Protein AF-A0A067DTL9-F1 (afdb_monomer)

Structure (mmCIF, N/CA/C/O backbone):
data_AF-A0A067DTL9-F1
#
_entry.id   AF-A0A067DTL9-F1
#
loop_
_atom_site.group_PDB
_atom_site.id
_atom_site.type_symbol
_atom_site.label_atom_id
_atom_site.label_alt_id
_atom_site.label_comp_id
_atom_site.label_asym_id
_atom_site.label_entity_id
_atom_site.label_seq_id
_atom_site.pdbx_PDB_ins_code
_atom_site.Cartn_x
_atom_site.Cartn_y
_atom_site.Cartn_z
_atom_site.occupancy
_atom_site.B_iso_or_equiv
_atom_site.auth_seq_id
_atom_site.auth_comp_id
_atom_site.auth_asym_id
_atom_site.auth_atom_id
_atom_site.pdbx_PDB_model_num
ATOM 1 N N . TYR A 1 1 ? -3.594 -7.900 -1.821 1.00 69.19 1 TYR A N 1
ATOM 2 C CA . TYR A 1 1 ? -3.036 -7.970 -0.452 1.00 69.19 1 TYR A CA 1
ATOM 3 C C . TYR A 1 1 ? -1.807 -7.075 -0.298 1.00 69.19 1 TYR A C 1
ATOM 5 O O . TYR A 1 1 ? -1.927 -6.044 0.342 1.00 69.19 1 TYR A O 1
ATOM 13 N N . LYS A 1 2 ? -0.659 -7.385 -0.928 1.00 76.06 2 LYS A N 1
ATOM 14 C CA . LYS A 1 2 ? 0.591 -6.615 -0.738 1.00 76.06 2 LYS A CA 1
ATOM 15 C C . LYS A 1 2 ? 0.509 -5.130 -1.127 1.00 76.06 2 LYS A C 1
ATOM 17 O O . LYS A 1 2 ? 1.061 -4.299 -0.425 1.00 76.06 2 LYS A O 1
ATOM 22 N N . LEU A 1 3 ? -0.207 -4.795 -2.203 1.00 75.88 3 LEU A N 1
ATOM 23 C CA . LEU A 1 3 ? -0.364 -3.400 -2.635 1.00 75.88 3 LEU A CA 1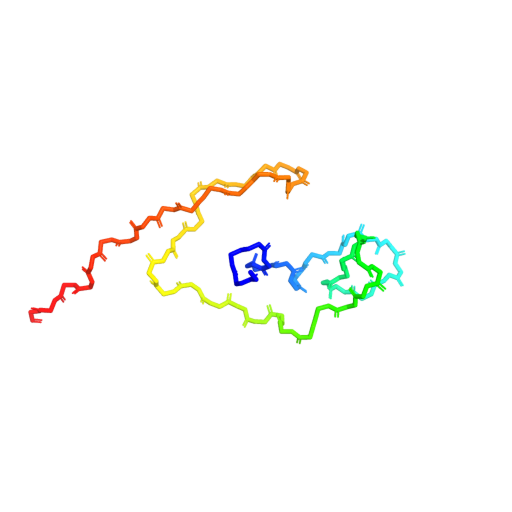
ATOM 24 C C . LEU A 1 3 ? -1.237 -2.609 -1.660 1.00 75.88 3 LEU A C 1
ATOM 26 O O . LEU A 1 3 ? -0.769 -1.661 -1.050 1.00 75.88 3 LEU A O 1
ATOM 30 N N . SER A 1 4 ? -2.467 -3.060 -1.414 1.00 74.25 4 SER A N 1
ATOM 31 C CA . SER A 1 4 ? -3.407 -2.367 -0.523 1.00 74.25 4 SER A CA 1
ATOM 32 C C . SER A 1 4 ? -2.864 -2.145 0.897 1.00 74.25 4 SER A C 1
ATOM 34 O O . SER A 1 4 ? -3.106 -1.084 1.464 1.00 74.25 4 SER A O 1
ATOM 36 N N . TYR A 1 5 ? -2.080 -3.087 1.440 1.00 77.31 5 TYR A N 1
ATOM 37 C CA . TYR A 1 5 ? -1.532 -3.013 2.802 1.00 77.31 5 TYR A CA 1
ATOM 38 C C . TYR A 1 5 ? -0.084 -2.498 2.890 1.00 77.31 5 TYR A C 1
ATOM 40 O O . TYR A 1 5 ? 0.507 -2.525 3.969 1.00 77.31 5 TYR A O 1
ATOM 48 N N . TYR A 1 6 ? 0.505 -2.000 1.796 1.00 78.50 6 TYR A N 1
ATOM 49 C CA . TYR A 1 6 ? 1.845 -1.404 1.828 1.00 78.50 6 TYR A CA 1
ATOM 50 C C . TYR A 1 6 ? 1.898 -0.243 2.840 1.00 78.50 6 TYR A C 1
ATOM 52 O O . TYR A 1 6 ? 1.128 0.705 2.709 1.00 78.50 6 TYR A O 1
ATOM 60 N N . ARG A 1 7 ? 2.753 -0.321 3.870 1.00 72.56 7 ARG A N 1
ATOM 61 C CA . ARG A 1 7 ? 2.843 0.650 4.992 1.00 72.56 7 ARG A CA 1
ATOM 62 C C . ARG A 1 7 ? 1.560 0.853 5.812 1.00 72.56 7 ARG A C 1
ATOM 64 O O . ARG A 1 7 ? 1.469 1.780 6.605 1.00 72.56 7 ARG A O 1
ATOM 71 N N . PHE A 1 8 ? 0.563 -0.017 5.663 1.00 77.75 8 PHE A N 1
ATOM 72 C CA . PHE A 1 8 ? -0.672 0.086 6.445 1.00 77.75 8 PHE A CA 1
ATOM 73 C C . PHE A 1 8 ? -0.459 -0.321 7.913 1.00 77.75 8 PHE A C 1
ATOM 75 O O . PHE A 1 8 ? -1.170 0.149 8.792 1.00 77.75 8 PHE A O 1
ATOM 82 N N . GLY A 1 9 ? 0.556 -1.146 8.199 1.00 73.50 9 GLY A N 1
ATOM 83 C CA . GLY A 1 9 ? 0.920 -1.550 9.561 1.00 73.50 9 GLY A CA 1
ATOM 84 C C . GLY A 1 9 ? 1.407 -0.412 10.467 1.00 73.50 9 GLY A C 1
ATOM 85 O O . GLY A 1 9 ? 1.396 -0.580 11.679 1.00 73.50 9 GLY A O 1
ATOM 86 N N . GLU A 1 10 ? 1.805 0.731 9.899 1.00 71.81 10 GLU A N 1
ATOM 87 C CA . GLU A 1 10 ? 2.246 1.928 10.635 1.00 71.81 10 GLU A CA 1
ATOM 88 C C . GLU A 1 10 ? 1.085 2.901 10.913 1.00 71.81 10 GLU A C 1
ATOM 90 O O . GLU A 1 10 ? 1.221 3.825 11.713 1.00 71.81 10 GLU A O 1
ATOM 95 N N . LEU A 1 11 ? -0.071 2.704 10.268 1.00 73.75 11 LEU A N 1
ATOM 96 C CA . LEU A 1 11 ? -1.224 3.582 10.426 1.00 73.75 11 LEU A CA 1
ATOM 97 C C . LEU A 1 11 ? -2.040 3.231 11.666 1.00 73.75 11 LEU A C 1
ATOM 99 O O . LEU A 1 11 ? -2.486 2.096 11.856 1.00 73.75 11 LEU A O 1
ATOM 103 N N . VAL A 1 12 ? -2.332 4.263 12.452 1.00 72.06 12 VAL A N 1
ATOM 104 C CA . VAL A 1 12 ? -3.329 4.218 13.519 1.00 72.06 12 VAL A CA 1
ATOM 105 C C . VAL A 1 12 ? -4.645 4.722 12.938 1.00 72.06 12 VAL A C 1
ATOM 107 O O . VAL A 1 12 ? -4.861 5.923 12.795 1.00 72.06 12 VAL A O 1
ATOM 110 N N . THR A 1 13 ? -5.520 3.799 12.543 1.00 70.38 13 THR A N 1
ATOM 111 C CA . THR A 1 13 ? -6.828 4.137 11.956 1.00 70.38 13 THR A CA 1
ATOM 112 C C . THR A 1 13 ? -7.859 4.564 12.996 1.00 70.38 13 THR A C 1
ATOM 114 O O . THR A 1 13 ? -8.867 5.170 12.638 1.00 70.38 13 THR A O 1
ATOM 117 N N . GLU A 1 14 ? -7.653 4.197 14.261 1.00 68.56 14 GLU A N 1
ATOM 118 C CA . GLU A 1 14 ? -8.605 4.414 15.347 1.00 68.56 14 GLU A CA 1
ATOM 119 C C . GLU A 1 14 ? -7.872 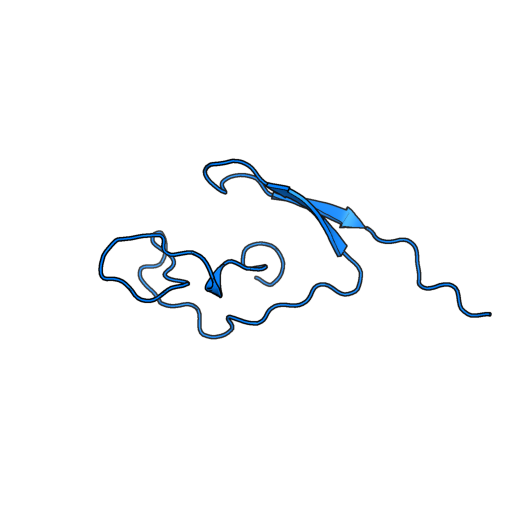4.564 16.684 1.00 68.56 14 GLU A C 1
ATOM 121 O O . GLU A 1 14 ? -6.914 3.843 16.971 1.00 68.56 14 GLU A O 1
ATOM 126 N N . TYR A 1 15 ? -8.322 5.515 17.504 1.00 64.25 15 TYR A N 1
ATOM 127 C CA . TYR A 1 15 ? -7.747 5.765 18.821 1.00 64.25 15 TYR A CA 1
ATOM 128 C C . TYR A 1 15 ? -8.080 4.595 19.761 1.00 64.25 15 TYR A C 1
ATOM 130 O O . TYR A 1 15 ? -9.247 4.275 19.964 1.00 64.25 15 TYR A O 1
ATOM 138 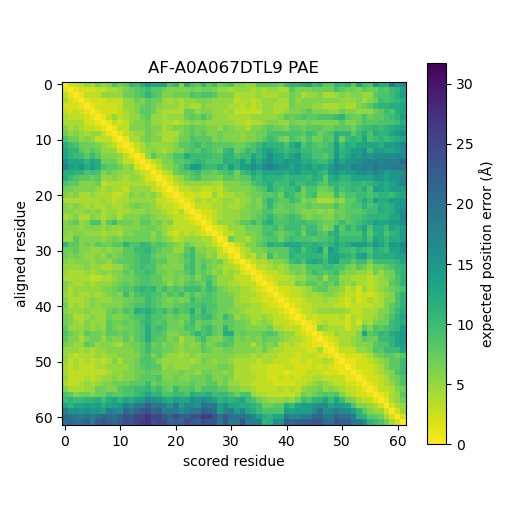N N . GLY A 1 16 ? -7.057 3.935 20.313 1.00 71.25 16 GLY A N 1
ATOM 139 C CA . GLY A 1 16 ? -7.218 2.775 21.204 1.00 71.25 16 GLY A CA 1
ATOM 140 C C . GLY A 1 16 ? -7.176 1.399 20.522 1.00 71.25 16 GLY A C 1
ATOM 141 O O . GLY A 1 16 ? -7.310 0.385 21.206 1.00 71.25 16 GLY A O 1
ATOM 142 N N . LYS A 1 17 ? -6.957 1.331 19.201 1.00 71.31 17 LYS A N 1
ATOM 143 C CA . LYS A 1 17 ? -6.706 0.077 18.466 1.00 71.31 17 LYS A CA 1
ATOM 144 C C . LYS A 1 17 ? -5.222 -0.053 18.090 1.00 71.31 17 LYS A C 1
ATOM 146 O O . LYS A 1 17 ? -4.559 0.968 17.899 1.00 71.31 17 LYS A O 1
ATOM 151 N N . PRO A 1 18 ? -4.683 -1.284 17.980 1.00 71.62 18 PRO A N 1
ATOM 152 C CA . PRO A 1 18 ? -3.307 -1.485 17.540 1.00 71.62 18 PRO A CA 1
ATOM 153 C C . PRO A 1 18 ? -3.104 -0.968 16.102 1.00 71.62 18 PRO A C 1
ATOM 155 O O . PRO A 1 18 ? -4.038 -1.003 15.294 1.00 71.62 18 PRO A O 1
ATOM 158 N N . PRO A 1 19 ? -1.896 -0.485 15.760 1.00 74.50 19 PRO A N 1
ATOM 159 C CA . PRO A 1 19 ? -1.592 0.005 14.419 1.00 74.50 19 PRO A CA 1
ATOM 160 C C . PRO A 1 19 ? -1.702 -1.130 13.387 1.00 74.50 19 PRO A C 1
ATOM 162 O O . PRO A 1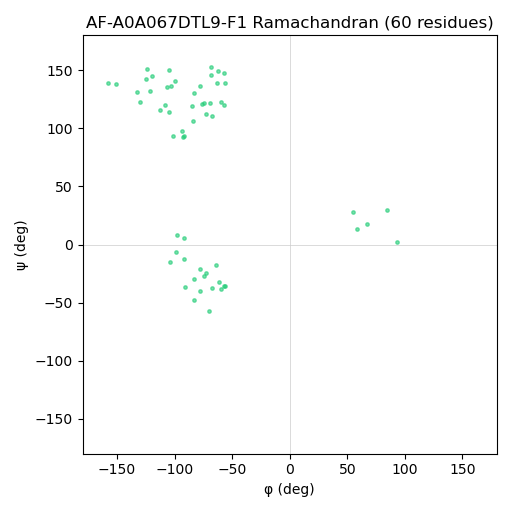 19 ? -1.286 -2.267 13.649 1.00 74.50 19 PRO A O 1
ATOM 165 N N . GLY A 1 20 ? -2.282 -0.823 12.222 1.00 74.56 20 GLY A N 1
ATOM 166 C CA . GLY A 1 20 ? -2.613 -1.811 11.189 1.00 74.56 20 GLY A CA 1
ATOM 167 C C . GLY A 1 20 ? -3.955 -2.526 11.385 1.00 74.56 20 GLY A C 1
ATOM 168 O O . GLY A 1 20 ? -4.100 -3.680 10.975 1.00 74.56 20 GLY A O 1
ATOM 169 N N . TYR A 1 21 ? -4.933 -1.870 12.012 1.00 79.62 21 TYR A N 1
ATOM 170 C CA . TYR A 1 21 ? -6.293 -2.390 12.154 1.00 79.62 21 TYR A CA 1
ATOM 171 C C . TYR A 1 21 ? -7.145 -2.070 10.915 1.00 79.62 21 TYR A C 1
ATOM 173 O O . TYR A 1 21 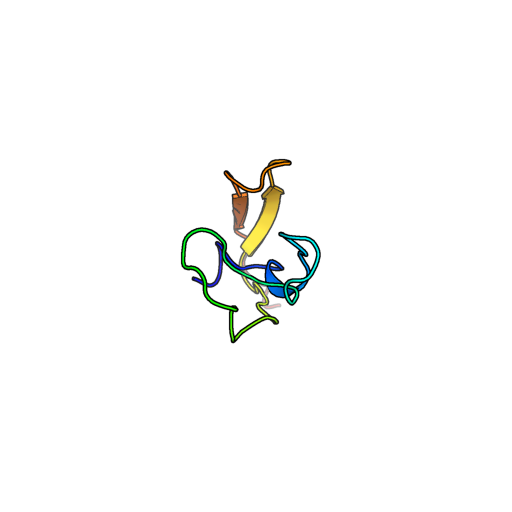? -7.348 -0.909 10.557 1.00 79.62 21 TYR A O 1
ATOM 181 N N . ASP A 1 22 ? -7.647 -3.098 10.231 1.00 79.62 22 ASP A N 1
ATOM 182 C CA . ASP A 1 22 ? -8.534 -2.916 9.082 1.00 79.62 22 ASP A CA 1
ATOM 183 C C . ASP A 1 22 ? -9.981 -2.736 9.564 1.00 79.62 22 ASP A C 1
ATOM 185 O O . ASP A 1 22 ? -10.642 -3.699 9.958 1.00 79.62 22 ASP A O 1
ATOM 189 N N . ARG A 1 23 ? -10.494 -1.500 9.502 1.00 78.12 23 ARG A N 1
ATOM 190 C CA . ARG A 1 23 ? -11.865 -1.163 9.927 1.00 78.12 23 ARG A CA 1
ATOM 191 C C . ARG A 1 23 ? -12.953 -1.882 9.128 1.00 78.12 23 ARG A C 1
ATOM 193 O O . ARG A 1 23 ? -13.999 -2.182 9.688 1.00 78.12 23 ARG A O 1
ATOM 200 N N . ALA A 1 24 ? -12.730 -2.165 7.843 1.00 79.94 24 ALA A N 1
ATOM 201 C CA . ALA A 1 24 ? -13.738 -2.825 7.010 1.00 79.94 24 ALA A CA 1
ATOM 202 C C . ALA A 1 24 ? -13.860 -4.319 7.341 1.00 79.94 24 ALA A C 1
ATOM 204 O O . ALA A 1 24 ? -14.916 -4.916 7.143 1.00 79.94 24 ALA A O 1
ATOM 205 N N . ARG A 1 25 ? -12.775 -4.925 7.837 1.00 80.50 25 ARG A N 1
ATOM 206 C CA . ARG A 1 25 ? -12.714 -6.355 8.170 1.00 80.50 25 ARG A CA 1
ATOM 207 C C . ARG A 1 25 ? -12.787 -6.642 9.666 1.00 80.50 25 ARG A C 1
ATOM 209 O O . ARG A 1 25 ? -12.993 -7.789 10.042 1.00 80.50 25 ARG A O 1
ATOM 216 N N . GLY A 1 26 ? -12.596 -5.631 10.509 1.00 80.69 26 GLY A N 1
ATOM 217 C CA . GLY A 1 26 ? -12.598 -5.768 11.962 1.00 80.69 26 GLY A CA 1
ATOM 218 C C . GLY A 1 26 ? -11.423 -6.581 12.518 1.00 80.69 26 GLY A C 1
ATOM 219 O O . GLY A 1 26 ? -11.493 -7.029 13.663 1.00 80.69 26 GLY A O 1
ATOM 220 N N . VAL A 1 27 ? -10.349 -6.778 11.741 1.00 80.44 27 VAL A N 1
ATOM 221 C CA . VAL A 1 27 ? -9.189 -7.607 12.116 1.00 80.44 27 VAL A CA 1
ATOM 222 C C . VAL A 1 27 ? -7.878 -6.830 12.039 1.00 80.44 27 VAL A C 1
ATOM 224 O O . VAL A 1 27 ? -7.719 -5.911 11.234 1.00 80.44 27 VAL A O 1
ATOM 227 N N . GLU A 1 28 ? -6.917 -7.229 12.870 1.00 78.44 28 GLU A N 1
ATOM 228 C CA . GLU A 1 28 ? -5.538 -6.755 12.787 1.00 78.44 28 GLU A CA 1
ATOM 229 C C . GLU A 1 28 ? -4.796 -7.472 11.654 1.00 78.44 28 GLU A C 1
ATOM 231 O O . GLU A 1 28 ? -4.903 -8.688 11.470 1.00 78.44 28 GLU A O 1
ATOM 236 N N . ILE A 1 29 ? -4.026 -6.715 10.879 1.00 78.12 29 ILE A N 1
ATOM 237 C CA . ILE A 1 29 ? -3.200 -7.277 9.815 1.00 78.12 29 ILE A CA 1
ATOM 238 C C . ILE A 1 29 ? -1.965 -7.933 10.425 1.00 78.12 29 ILE A C 1
ATOM 240 O O . ILE A 1 29 ? -1.136 -7.270 11.046 1.00 78.12 29 ILE A O 1
ATOM 244 N N . GLY A 1 30 ? -1.808 -9.236 10.180 1.00 73.88 30 GLY A N 1
ATOM 245 C CA . GLY A 1 30 ? -0.663 -9.996 10.685 1.00 73.88 30 GLY A CA 1
ATOM 246 C C . GLY A 1 30 ? 0.677 -9.601 10.052 1.00 73.88 30 GLY A C 1
ATOM 247 O O . GLY A 1 30 ? 1.689 -9.553 10.742 1.00 73.88 30 GLY A O 1
ATOM 248 N N . ASN A 1 31 ? 0.706 -9.281 8.751 1.00 75.38 31 ASN A N 1
ATOM 249 C CA . ASN A 1 31 ? 1.951 -8.938 8.051 1.00 75.38 31 ASN A CA 1
ATOM 250 C C . ASN A 1 31 ? 2.096 -7.422 7.866 1.00 75.38 31 ASN A C 1
ATOM 252 O O . ASN A 1 31 ? 1.593 -6.865 6.888 1.00 75.38 31 ASN A O 1
ATOM 256 N N . LYS A 1 32 ? 2.779 -6.777 8.816 1.00 72.44 32 LYS A N 1
ATOM 257 C CA . LYS A 1 32 ? 2.963 -5.316 8.875 1.00 72.44 32 LYS A CA 1
ATOM 258 C C . LYS A 1 32 ? 4.120 -4.818 8.002 1.00 72.44 32 LYS A C 1
ATOM 260 O O . LYS A 1 32 ? 4.033 -3.727 7.444 1.00 72.44 32 LYS A O 1
ATOM 265 N N . ASP A 1 33 ? 5.139 -5.651 7.805 1.00 73.94 33 ASP A N 1
ATOM 266 C CA . ASP A 1 33 ? 6.286 -5.368 6.941 1.00 73.94 33 ASP A CA 1
ATOM 267 C C . ASP A 1 33 ? 6.031 -5.881 5.518 1.00 73.94 33 ASP A C 1
ATOM 269 O O . ASP A 1 33 ? 6.252 -7.048 5.181 1.00 73.94 33 ASP A O 1
ATOM 273 N N . ILE A 1 34 ? 5.523 -5.000 4.657 1.00 78.94 34 ILE A N 1
ATOM 274 C CA . ILE A 1 34 ? 5.363 -5.284 3.229 1.00 78.94 34 ILE A CA 1
ATOM 275 C C . ILE A 1 34 ? 6.322 -4.391 2.458 1.00 78.94 34 ILE A C 1
ATOM 277 O O . ILE A 1 34 ? 6.164 -3.174 2.444 1.00 78.94 34 ILE A O 1
ATOM 281 N N . LYS A 1 35 ? 7.293 -5.004 1.777 1.00 80.19 35 LYS A N 1
ATOM 282 C CA . LYS A 1 35 ? 8.230 -4.312 0.886 1.00 80.19 35 LYS A CA 1
ATOM 283 C C . LYS A 1 35 ? 7.842 -4.552 -0.572 1.00 80.19 35 LYS A C 1
ATOM 285 O O . LYS A 1 35 ? 7.491 -5.670 -0.952 1.00 80.19 35 LYS A O 1
ATOM 290 N N . LEU A 1 36 ? 7.879 -3.489 -1.375 1.00 81.50 36 LEU A N 1
ATOM 291 C CA . LEU A 1 36 ? 7.631 -3.540 -2.816 1.00 81.50 36 LEU A CA 1
ATOM 292 C C . LEU A 1 36 ? 8.964 -3.420 -3.564 1.00 81.50 36 LEU A C 1
ATOM 294 O O . LEU A 1 36 ? 9.631 -2.386 -3.517 1.00 81.50 36 LEU A O 1
ATOM 298 N N . GLU A 1 37 ? 9.356 -4.488 -4.256 1.00 80.50 37 GLU A N 1
ATOM 299 C CA . GLU A 1 37 ? 10.629 -4.536 -4.988 1.00 80.50 37 GLU A CA 1
ATOM 300 C C . GLU A 1 37 ? 10.509 -3.886 -6.370 1.00 80.50 37 GLU A C 1
ATOM 302 O O . GLU A 1 37 ? 11.304 -3.014 -6.708 1.00 80.50 37 GLU A O 1
ATOM 307 N N . HIS A 1 38 ? 9.466 -4.236 -7.128 1.00 81.25 38 HIS A N 1
ATOM 308 C CA . HIS A 1 38 ? 9.252 -3.783 -8.513 1.00 81.25 38 HIS A CA 1
ATOM 309 C C . HIS A 1 38 ? 8.283 -2.606 -8.658 1.00 81.25 38 HIS A C 1
ATOM 311 O O . HIS A 1 38 ? 8.085 -2.095 -9.757 1.00 81.25 38 HIS A O 1
ATOM 317 N N . LEU A 1 39 ? 7.640 -2.195 -7.568 1.00 84.56 39 LEU A N 1
ATOM 318 C CA . LEU A 1 39 ? 6.624 -1.148 -7.562 1.00 84.56 39 LEU A CA 1
ATOM 319 C C . LEU A 1 39 ? 7.026 -0.072 -6.556 1.00 84.56 39 LEU A C 1
ATOM 321 O O . LEU A 1 39 ? 7.573 -0.380 -5.497 1.00 84.56 39 LEU A O 1
ATOM 325 N N . GLU A 1 40 ? 6.770 1.184 -6.887 1.00 84.06 40 GLU A N 1
ATOM 326 C CA . GLU A 1 40 ? 6.918 2.325 -5.984 1.00 84.06 40 GLU A CA 1
ATOM 327 C C . GLU A 1 40 ? 5.579 3.038 -5.804 1.00 84.06 40 GLU A C 1
ATOM 329 O O . GLU A 1 40 ? 4.755 3.085 -6.717 1.00 84.06 40 GLU A O 1
ATOM 334 N N . GLU A 1 41 ? 5.336 3.558 -4.604 1.00 82.31 41 GLU A N 1
ATOM 335 C CA . GLU A 1 41 ? 4.157 4.370 -4.309 1.00 82.31 41 GLU A CA 1
ATOM 336 C C . GLU A 1 41 ? 4.334 5.741 -4.967 1.00 82.31 41 GLU A C 1
ATOM 338 O O . GLU A 1 41 ? 5.220 6.502 -4.589 1.00 82.31 41 GLU A O 1
ATOM 343 N N . ALA A 1 42 ? 3.517 6.033 -5.981 1.00 84.56 4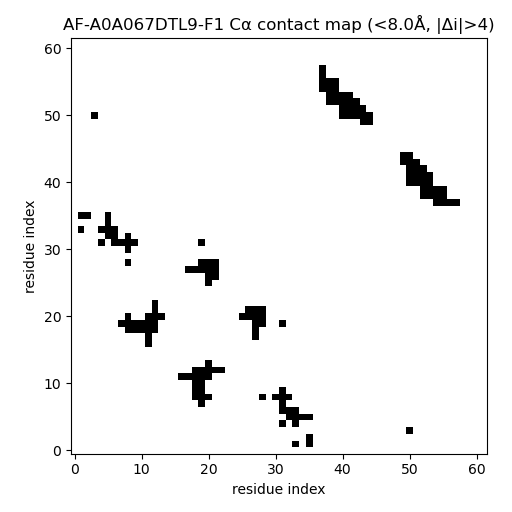2 ALA A N 1
ATOM 344 C CA . ALA A 1 42 ? 3.568 7.299 -6.707 1.00 84.56 42 ALA A CA 1
ATOM 345 C C . ALA A 1 42 ? 2.633 8.338 -6.082 1.00 84.56 42 ALA A C 1
ATOM 347 O O . ALA A 1 42 ? 2.957 9.522 -6.038 1.00 84.56 42 ALA A O 1
ATOM 348 N N . PHE A 1 43 ? 1.468 7.897 -5.599 1.00 81.62 43 PHE A N 1
ATOM 349 C CA . PHE A 1 43 ? 0.493 8.767 -4.955 1.00 81.62 43 PHE A CA 1
ATOM 350 C C . PHE A 1 43 ? -0.450 7.978 -4.046 1.00 81.62 43 PHE A C 1
ATOM 352 O O . PHE A 1 43 ? -0.949 6.920 -4.433 1.00 81.62 43 PHE A O 1
ATOM 359 N N . THR A 1 44 ? -0.761 8.540 -2.880 1.00 83.06 44 THR A N 1
ATOM 360 C CA . THR A 1 44 ? -1.799 8.031 -1.980 1.00 83.06 44 THR A CA 1
ATOM 361 C C . THR A 1 44 ? -2.684 9.184 -1.529 1.00 83.06 44 THR A C 1
ATOM 363 O O . THR A 1 44 ? -2.205 10.240 -1.127 1.00 83.06 44 THR A O 1
ATOM 366 N N . THR A 1 45 ? -3.997 8.981 -1.632 1.00 80.06 45 THR A N 1
ATOM 367 C CA . THR A 1 45 ? -5.011 9.957 -1.198 1.00 80.06 45 THR A CA 1
ATOM 368 C C . THR A 1 45 ? -5.039 10.119 0.325 1.00 80.06 45 THR A C 1
ATOM 370 O O . THR A 1 45 ? -4.763 9.165 1.048 1.00 80.06 45 THR A O 1
ATOM 373 N N . SER A 1 46 ? -5.456 11.287 0.832 1.00 77.81 46 SER A N 1
ATOM 374 C CA . SER A 1 46 ? -5.497 11.579 2.280 1.00 77.81 46 SER A CA 1
ATOM 375 C C . SER A 1 46 ? -6.338 10.586 3.085 1.00 77.81 46 SER A C 1
ATOM 377 O O . SER A 1 46 ? -5.972 10.224 4.196 1.00 77.81 46 SER A O 1
ATOM 379 N N . ASN A 1 47 ? -7.435 10.098 2.497 1.00 78.62 47 ASN A N 1
ATOM 380 C CA . ASN A 1 47 ? -8.312 9.100 3.115 1.00 78.62 47 ASN A CA 1
ATOM 381 C C . ASN A 1 47 ? -7.928 7.651 2.762 1.00 78.62 47 ASN A C 1
ATOM 383 O O . ASN A 1 47 ? -8.668 6.732 3.100 1.00 78.62 47 ASN A O 1
ATOM 387 N N . T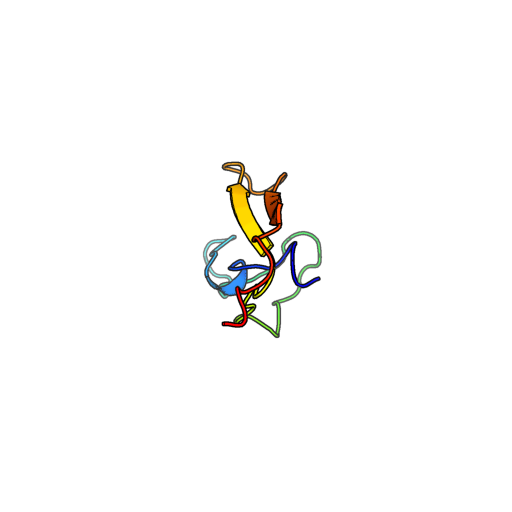RP A 1 48 ? -6.807 7.442 2.058 1.00 76.31 48 TRP A N 1
ATOM 388 C CA . TRP A 1 48 ? -6.273 6.130 1.668 1.00 76.31 48 TRP A CA 1
ATOM 389 C C . TRP A 1 48 ? -7.266 5.249 0.886 1.00 76.31 48 TRP A C 1
ATOM 391 O O . TRP A 1 48 ? -7.174 4.024 0.900 1.00 76.31 48 TRP A O 1
ATOM 401 N N . ILE A 1 49 ? -8.199 5.879 0.163 1.00 80.19 49 ILE A N 1
ATOM 402 C CA . ILE A 1 49 ? -9.191 5.196 -0.684 1.00 80.19 49 ILE A CA 1
ATOM 403 C C . ILE A 1 49 ? -8.543 4.754 -1.999 1.00 80.19 49 ILE A C 1
ATOM 405 O O . ILE A 1 49 ? -8.789 3.655 -2.489 1.00 80.19 49 ILE A O 1
ATOM 409 N N . VAL A 1 50 ? -7.687 5.609 -2.561 1.00 82.75 50 VAL A N 1
ATOM 410 C CA . VAL A 1 50 ? -6.971 5.351 -3.815 1.00 82.75 50 VAL A CA 1
ATOM 411 C C . VAL A 1 50 ? -5.468 5.426 -3.573 1.00 82.75 50 VAL A C 1
ATOM 413 O O . VAL A 1 50 ? -4.981 6.381 -2.954 1.00 82.75 50 VAL A O 1
ATOM 416 N N . ARG A 1 51 ? -4.755 4.411 -4.079 1.00 87.25 51 ARG A N 1
ATOM 417 C CA . ARG A 1 51 ? -3.292 4.278 -4.049 1.00 87.25 51 ARG A CA 1
ATOM 418 C C . ARG A 1 51 ? -2.801 3.946 -5.452 1.00 87.25 51 ARG A C 1
ATOM 420 O O . ARG A 1 51 ? -3.249 2.965 -6.046 1.00 87.25 51 ARG A O 1
ATOM 427 N N . ILE A 1 52 ? -1.911 4.773 -5.981 1.00 86.19 52 ILE A N 1
ATOM 428 C CA . ILE A 1 52 ? -1.353 4.642 -7.326 1.00 86.19 52 ILE A CA 1
ATOM 429 C C . ILE A 1 52 ? 0.095 4.186 -7.183 1.00 86.19 52 ILE A C 1
ATOM 431 O O . ILE A 1 52 ? 0.919 4.872 -6.575 1.00 86.19 52 ILE A O 1
ATOM 435 N N . TYR A 1 53 ? 0.397 3.026 -7.761 1.00 87.00 53 TYR A N 1
ATOM 436 C CA . TYR 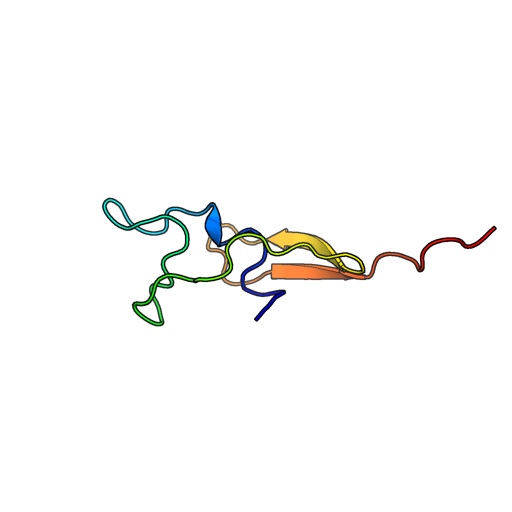A 1 53 ? 1.742 2.463 -7.798 1.00 87.00 53 TYR A CA 1
ATOM 437 C C . TYR A 1 53 ? 2.319 2.588 -9.201 1.00 87.00 53 TYR A C 1
ATOM 439 O O . TYR A 1 53 ? 1.641 2.284 -10.183 1.00 87.00 53 TYR A O 1
ATOM 447 N N . LYS A 1 54 ? 3.579 3.003 -9.291 1.00 86.88 54 LYS A N 1
ATOM 448 C CA . LYS A 1 54 ? 4.340 3.035 -10.536 1.00 86.88 54 LYS A CA 1
ATOM 449 C C . LYS A 1 54 ? 5.254 1.817 -10.611 1.00 86.88 54 LYS A C 1
ATOM 451 O O . LYS A 1 54 ? 5.839 1.398 -9.614 1.00 86.88 54 LYS A O 1
ATOM 456 N N . VAL A 1 55 ? 5.365 1.245 -11.805 1.00 88.38 55 VAL A N 1
ATOM 457 C CA . VAL A 1 55 ? 6.307 0.159 -12.095 1.00 88.38 55 VAL A CA 1
ATOM 458 C C . VAL A 1 55 ? 7.711 0.741 -12.174 1.00 88.38 55 VAL A C 1
ATOM 460 O O . VAL A 1 55 ? 7.967 1.648 -12.970 1.00 88.38 55 VAL A O 1
ATOM 463 N N . LYS A 1 56 ? 8.613 0.230 -11.333 1.00 85.31 56 LYS A N 1
ATOM 464 C CA . LYS A 1 56 ? 10.029 0.584 -11.394 1.00 85.31 56 LYS A CA 1
ATOM 465 C C . LYS A 1 56 ? 10.634 0.020 -12.679 1.00 85.31 56 LYS A C 1
ATOM 467 O O . LYS A 1 56 ? 10.242 -1.072 -13.103 1.00 85.31 56 LYS A O 1
ATOM 472 N N . PRO A 1 57 ? 11.600 0.723 -13.291 1.00 84.56 57 PRO A N 1
ATOM 473 C CA . PRO A 1 57 ? 12.348 0.154 -14.399 1.00 84.56 57 PRO A CA 1
ATOM 474 C C . PRO A 1 57 ? 13.018 -1.159 -13.954 1.00 84.56 57 PRO A C 1
ATOM 476 O O . PRO A 1 57 ? 13.374 -1.298 -12.777 1.00 84.56 57 PRO A O 1
ATOM 479 N N . PRO A 1 58 ? 13.167 -2.141 -14.861 1.00 82.81 58 PRO A N 1
ATOM 480 C CA . PRO A 1 58 ? 13.853 -3.383 -14.539 1.00 82.81 58 PRO A CA 1
ATOM 481 C C . PRO A 1 58 ? 15.260 -3.071 -14.028 1.00 82.81 58 PRO A C 1
ATOM 483 O O . PRO A 1 58 ? 15.930 -2.176 -14.544 1.00 82.81 58 PRO A O 1
ATOM 486 N N . ASN A 1 59 ? 15.687 -3.792 -12.988 1.00 74.88 59 ASN A N 1
ATOM 487 C CA . ASN A 1 59 ? 16.988 -3.552 -12.379 1.00 74.88 59 ASN A CA 1
ATOM 488 C C . ASN A 1 59 ? 18.074 -3.762 -13.441 1.00 74.88 59 ASN A C 1
ATOM 490 O O . ASN A 1 59 ? 18.123 -4.822 -14.074 1.00 74.88 59 ASN A O 1
ATOM 494 N N . ASN A 1 60 ?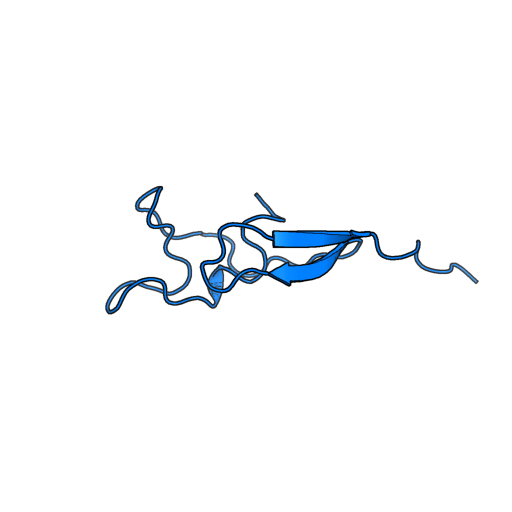 18.882 -2.730 -13.671 1.00 73.38 60 ASN A N 1
ATOM 495 C CA . ASN A 1 60 ? 19.866 -2.722 -14.741 1.00 73.38 60 ASN A CA 1
ATOM 496 C C . ASN A 1 60 ? 20.946 -3.764 -14.395 1.00 73.38 60 ASN A C 1
ATOM 498 O O . ASN A 1 60 ? 21.658 -3.599 -13.409 1.00 73.38 60 ASN A O 1
ATOM 502 N N . ARG A 1 61 ? 21.011 -4.869 -15.148 1.00 67.69 61 ARG A N 1
ATOM 503 C CA . ARG A 1 61 ? 22.021 -5.927 -14.985 1.00 67.69 61 ARG A CA 1
ATOM 504 C C . ARG A 1 61 ? 23.195 -5.612 -15.913 1.00 67.69 61 ARG A C 1
ATOM 506 O O . ARG A 1 61 ? 23.145 -5.987 -17.081 1.00 67.69 61 ARG A O 1
ATOM 513 N N . TRP A 1 62 ? 24.198 -4.907 -15.407 1.00 53.81 62 TRP A N 1
ATOM 514 C CA . TRP A 1 62 ? 25.500 -4.684 -16.046 1.00 53.81 62 TRP A CA 1
ATOM 515 C C . TRP A 1 62 ? 26.591 -4.913 -15.009 1.00 53.81 62 TRP A C 1
ATOM 517 O O . TRP A 1 62 ? 26.357 -4.556 -13.831 1.00 53.81 62 TRP A O 1
#

Secondary structure (DSSP, 8-state):
-TTTTTTGGG---STTS-TTEETTTTEE-S------SSEEEEEE-TTSS-EEEEEPPPP---

pLDDT: mean 77.53, std 6.13, range [53.81, 88.38]

Organism: Citrus sinensis (NCBI:txid2711)

Nearest PDB structures (foldseek):
  8b6l-assembly1_I  TM=9.714E-01  e=1.983E-05  Homo sapiens
  6s7t-assembly1_A  TM=9.562E-01  e=2.668E-05  Homo sapiens
  8pn9-assembly1_A  TM=9.625E-01  e=7.539E-05  Homo sapiens
  6s7o-assembly1_A  TM=9.584E-01  e=1.177E-04  Homo sapiens

Sequence (62 aa):
YKLSYYRFGELVTEYGKPPGYDRARGVEIGNKDIKLEHLEEAFTTSNWIVRIYKVKPPNNRW

Foldseek 3Di:
DLQLLPQQQVDDPDPPDHGQQDPVVRDRDPCNDRDDDQWDFPDADPVRPDTDIDGHDPDDDD

Mean predicted aligned error: 7.39 Å

InterPro domains:
  IPR003674 Oligosaccharyl transferase, STT3 subunit [PTHR13872] (1-61)

Radius of gyration: 13.85 Å; Cα contacts (8 Å, |Δi|>4): 78; chains: 1; bounding box: 39×22×37 Å

Solvent-accessible surface area (backbone atoms only — not comparable to full-atom values): 4125 Å² total; per-residue (Å²): 108,68,74,84,40,47,62,37,32,78,38,66,79,48,93,95,53,67,55,16,46,39,79,93,76,75,44,72,57,86,76,40,86,48,83,64,89,58,45,42,85,72,46,69,45,97,84,64,82,51,74,44,71,41,77,52,77,78,81,84,88,125